Protein AF-A0AA39FT89-F1 (afdb_monomer)

Solvent-accessible surface area (backbone atoms only — not comparable to full-atom values): 11142 Å² total; per-residue (Å²): 142,88,82,78,86,82,77,85,75,75,93,70,82,85,76,89,61,103,77,70,91,79,88,80,74,73,45,82,48,63,50,74,38,82,93,77,75,42,71,42,77,75,72,66,48,74,49,66,75,79,78,97,60,53,72,44,78,80,47,96,98,39,74,42,80,49,83,60,46,76,56,86,49,77,70,9,33,63,42,87,77,56,90,66,67,39,85,66,64,65,88,64,55,45,73,67,81,40,48,24,15,54,92,79,60,65,33,76,47,72,22,48,42,76,50,80,72,90,83,79,62,87,72,83,65,68,68,68,47,73,49,77,43,38,26,33,32,94,66,34,30,16,30,43,30,75,43,81,34,65,60,64,66,67,68,54,56,65,68,70,50,55,74,80,52,34,68,74,70,77,98

Radius of gyration: 21.09 Å; Cα contacts (8 Å, |Δi|>4): 239; chains: 1; bounding box: 46×35×59 Å

Nearest PDB structures (foldseek):
  9cai-assembly1_AV  TM=5.925E-01  e=9.600E+00  Caenorhabditis elegans

Secondary structure (DSSP, 8-state):
-----------------TT-------EEE--EETTTTEE--SSPEEE-PPPS-EEEEEETTEEEEEPPEE---TTPBPGGG-S--EE---TTEE---EEPPHHHHTT-SEESEE-------SS---EEEEEEEEEE-TTB--EEEEEEEEPPHHHHHHHHS-HHHHHHHT-

Sequence (171 aa):
MWEDTYRIRRPEYITYNDRGLSVGLTVRMVPFNFTTGKLNRFPTTYFQPDSHVDITLIRPGIYKEISRQEIYLEYRDVPTKSKNTKPYSHDRQYLRFTMSDKEKDFGQTTVPFIDIQPVETSPPAPLSGIGLFYKTEPGYGGFLALKLMTLNMTDVIETDIPEAEKIKLGL

Structure (mmCIF, N/CA/C/O backbone):
data_AF-A0AA39FT89-F1
#
_entry.id   AF-A0AA39FT89-F1
#
loop_
_atom_site.group_PDB
_atom_site.id
_atom_site.type_symbol
_atom_site.label_atom_id
_atom_site.label_alt_id
_atom_site.label_comp_id
_atom_site.label_asym_id
_atom_site.label_entity_id
_atom_site.label_seq_id
_atom_site.pdbx_PDB_ins_code
_atom_site.Cartn_x
_atom_site.Cartn_y
_atom_site.Cartn_z
_atom_site.occupancy
_atom_site.B_iso_or_equiv
_atom_site.auth_seq_id
_atom_site.auth_comp_id
_atom_site.auth_asym_id
_atom_site.auth_atom_id
_atom_site.pdbx_PDB_model_num
ATOM 1 N N . MET A 1 1 ? 24.485 5.466 -21.999 1.00 25.81 1 MET A N 1
ATOM 2 C CA . MET A 1 1 ? 25.275 5.930 -20.843 1.00 25.81 1 MET A CA 1
ATOM 3 C C . MET A 1 1 ? 24.487 5.529 -19.603 1.00 25.81 1 MET A C 1
ATOM 5 O O . MET A 1 1 ? 23.623 6.271 -19.173 1.00 25.81 1 MET A O 1
ATOM 9 N N . TRP A 1 2 ? 24.659 4.284 -19.155 1.00 25.83 2 TRP A N 1
ATOM 10 C CA . TRP A 1 2 ? 23.927 3.687 -18.028 1.00 25.83 2 TRP A CA 1
ATOM 11 C C . TRP A 1 2 ? 24.951 3.018 -17.112 1.00 25.83 2 TRP A C 1
ATOM 13 O O . TRP A 1 2 ? 24.990 1.800 -16.979 1.00 25.83 2 TRP A O 1
ATOM 23 N N . GLU A 1 3 ? 25.852 3.820 -16.562 1.00 31.30 3 GLU A N 1
ATOM 24 C CA . GLU A 1 3 ? 26.757 3.381 -15.507 1.00 31.30 3 GLU A CA 1
ATOM 25 C C . GLU A 1 3 ? 26.549 4.308 -14.321 1.00 31.30 3 GLU A C 1
ATOM 27 O O . GLU A 1 3 ? 27.197 5.337 -14.218 1.00 31.30 3 GLU A O 1
ATOM 32 N N . ASP A 1 4 ? 25.627 3.929 -13.439 1.00 28.92 4 ASP A N 1
ATOM 33 C CA . ASP A 1 4 ? 25.616 4.401 -12.058 1.00 28.92 4 ASP A CA 1
ATOM 34 C C . ASP A 1 4 ? 25.350 3.204 -11.134 1.00 28.92 4 ASP A C 1
ATOM 36 O O . ASP A 1 4 ? 24.234 2.852 -10.772 1.00 28.92 4 ASP A O 1
ATOM 40 N N . THR A 1 5 ? 26.448 2.508 -10.842 1.00 30.30 5 THR A N 1
ATOM 41 C CA . THR A 1 5 ? 26.807 1.854 -9.575 1.00 30.30 5 THR A CA 1
ATOM 42 C C . THR A 1 5 ? 25.669 1.356 -8.662 1.00 30.30 5 THR A C 1
ATOM 44 O O . THR A 1 5 ? 25.456 1.881 -7.569 1.00 30.30 5 THR A O 1
ATOM 47 N N . TYR A 1 6 ? 25.022 0.240 -9.009 1.00 34.16 6 TYR A N 1
ATOM 48 C CA . TYR A 1 6 ? 24.185 -0.504 -8.057 1.00 34.16 6 TYR A CA 1
ATOM 49 C C . TYR A 1 6 ? 25.055 -1.440 -7.211 1.00 34.16 6 TYR A C 1
ATOM 51 O O . TYR A 1 6 ? 25.400 -2.553 -7.613 1.00 34.16 6 TYR A O 1
ATOM 59 N N . ARG A 1 7 ? 25.451 -0.978 -6.021 1.00 26.55 7 ARG A N 1
ATOM 60 C CA . ARG A 1 7 ? 26.128 -1.829 -5.034 1.00 26.55 7 ARG A CA 1
ATOM 61 C C . ARG A 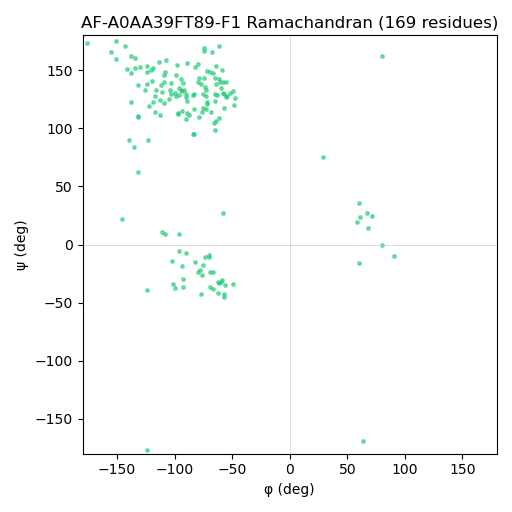1 7 ? 25.152 -2.874 -4.495 1.00 26.55 7 ARG A C 1
ATOM 63 O O . ARG A 1 7 ? 24.228 -2.548 -3.760 1.00 26.55 7 ARG A O 1
ATOM 70 N N . ILE A 1 8 ? 25.423 -4.139 -4.803 1.00 32.66 8 ILE A N 1
ATOM 71 C CA . ILE A 1 8 ? 24.849 -5.297 -4.113 1.00 32.66 8 ILE A CA 1
ATOM 72 C C . ILE A 1 8 ? 25.294 -5.225 -2.646 1.00 32.66 8 ILE A C 1
ATOM 74 O O . ILE A 1 8 ? 26.471 -5.443 -2.351 1.00 32.66 8 ILE A O 1
ATOM 78 N N . ARG A 1 9 ? 24.384 -4.920 -1.715 1.00 33.50 9 ARG A N 1
ATOM 79 C CA . ARG A 1 9 ? 24.655 -5.104 -0.283 1.00 33.50 9 ARG A CA 1
ATOM 80 C C . ARG A 1 9 ? 24.217 -6.504 0.141 1.00 33.50 9 ARG A C 1
ATOM 82 O O . ARG A 1 9 ? 23.110 -6.941 -0.161 1.00 33.50 9 ARG A O 1
ATOM 89 N N . ARG A 1 10 ? 25.118 -7.221 0.818 1.00 25.88 10 A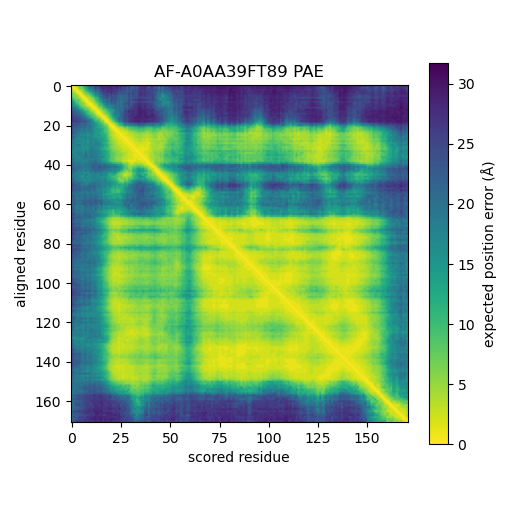RG A N 1
ATOM 90 C CA . ARG A 1 10 ? 24.783 -8.450 1.553 1.00 25.88 10 ARG A CA 1
ATOM 91 C C . ARG A 1 10 ? 23.827 -8.087 2.701 1.00 25.88 10 ARG A C 1
ATOM 93 O O . ARG A 1 10 ? 23.887 -6.947 3.156 1.00 25.88 10 ARG A O 1
ATOM 100 N N . PRO A 1 11 ? 22.972 -9.010 3.176 1.00 31.53 11 PRO A N 1
ATOM 101 C CA . PRO A 1 11 ? 22.093 -8.736 4.307 1.00 31.53 11 PRO A CA 1
ATOM 102 C C . PRO A 1 11 ? 22.953 -8.514 5.556 1.00 31.53 11 PRO A C 1
ATOM 104 O O . PRO A 1 11 ? 23.452 -9.459 6.162 1.00 31.53 11 PRO A O 1
ATOM 107 N N . GLU A 1 12 ? 23.193 -7.249 5.887 1.00 33.47 12 GLU A N 1
ATOM 108 C CA . GLU A 1 12 ? 23.827 -6.843 7.134 1.00 33.47 12 GLU A CA 1
ATOM 109 C C . GLU A 1 12 ? 22.789 -6.951 8.258 1.00 33.47 12 GLU A C 1
ATOM 111 O O . GLU A 1 12 ? 21.608 -6.647 8.079 1.00 33.47 12 GLU A O 1
ATOM 116 N N . TYR A 1 13 ? 23.240 -7.465 9.401 1.00 27.86 13 TYR A N 1
ATOM 117 C CA . TYR A 1 13 ? 22.453 -7.702 10.604 1.00 27.86 13 TYR A CA 1
ATOM 118 C C . TYR A 1 13 ? 21.590 -6.486 10.968 1.00 27.86 13 TYR A C 1
ATOM 120 O O . TYR A 1 13 ? 22.100 -5.377 11.119 1.00 27.86 13 TYR A O 1
ATOM 128 N N . ILE A 1 14 ? 20.284 -6.713 11.132 1.00 37.50 14 ILE A N 1
ATOM 129 C CA . ILE A 1 14 ? 19.318 -5.696 11.555 1.00 37.50 14 ILE A CA 1
ATOM 130 C C . ILE A 1 14 ? 19.689 -5.250 12.974 1.00 37.50 14 ILE A C 1
ATOM 132 O O . ILE A 1 14 ? 19.484 -5.984 13.941 1.00 37.50 14 ILE A O 1
ATOM 136 N N . THR A 1 15 ? 20.245 -4.050 13.110 1.00 29.72 15 THR A N 1
ATOM 137 C CA . THR A 1 15 ? 20.397 -3.380 14.401 1.00 29.72 15 THR A CA 1
ATOM 138 C C . THR A 1 15 ? 19.037 -2.842 14.842 1.00 29.72 15 THR A C 1
ATOM 140 O O . THR A 1 15 ? 18.427 -2.006 14.177 1.00 29.72 15 THR A O 1
ATOM 143 N N . TYR A 1 16 ? 18.543 -3.354 15.971 1.00 33.00 16 TYR A N 1
ATOM 144 C CA . TYR A 1 16 ? 17.340 -2.859 16.633 1.00 33.00 16 TYR A CA 1
ATOM 145 C C . TYR A 1 16 ? 17.595 -1.437 17.146 1.00 33.00 16 TYR A C 1
ATOM 147 O O . TYR A 1 16 ? 18.270 -1.249 18.152 1.00 33.00 16 TYR A O 1
ATOM 155 N N . ASN A 1 17 ? 17.044 -0.442 16.456 1.00 39.09 17 ASN A N 1
ATOM 156 C CA . ASN A 1 17 ? 16.770 0.868 17.040 1.00 39.09 17 ASN A CA 1
ATOM 157 C C . ASN A 1 17 ? 15.286 0.904 17.438 1.00 39.09 17 ASN A C 1
ATOM 159 O O . ASN A 1 17 ? 14.459 0.330 16.731 1.00 39.09 17 ASN A O 1
ATOM 163 N N . ASP A 1 18 ? 14.954 1.600 18.529 1.00 38.78 18 ASP A N 1
ATOM 164 C CA . ASP A 1 18 ? 13.633 1.749 19.186 1.00 38.78 18 ASP A CA 1
ATOM 165 C C . ASP A 1 18 ? 12.480 2.330 18.315 1.00 38.78 18 ASP A C 1
ATOM 167 O O . ASP A 1 18 ? 11.548 2.956 18.814 1.00 38.78 18 ASP A O 1
ATOM 171 N N . ARG A 1 19 ? 12.508 2.160 16.989 1.00 44.66 19 ARG A N 1
ATOM 172 C CA . ARG A 1 19 ? 11.570 2.754 16.017 1.00 44.66 19 ARG A CA 1
ATOM 173 C C . ARG A 1 19 ? 10.630 1.746 15.342 1.00 44.66 19 ARG A C 1
ATOM 175 O O . ARG A 1 19 ? 9.898 2.116 14.430 1.00 44.66 19 ARG A O 1
ATOM 182 N N . GLY A 1 20 ? 10.588 0.511 15.841 1.00 52.50 20 GLY A N 1
ATOM 183 C CA . GLY A 1 20 ? 9.659 -0.530 15.394 1.00 52.50 20 GLY A CA 1
ATOM 184 C C . GLY A 1 20 ? 10.075 -1.239 14.099 1.00 52.50 20 GLY A C 1
ATOM 185 O O . GLY A 1 20 ? 10.917 -0.769 13.339 1.00 52.50 20 GLY A O 1
ATOM 186 N N . LEU A 1 21 ? 9.481 -2.412 13.871 1.00 59.59 21 LEU A N 1
ATOM 187 C CA . LEU A 1 21 ? 9.625 -3.186 12.637 1.00 59.59 21 LEU A CA 1
ATOM 188 C C . LEU A 1 21 ? 8.834 -2.493 11.519 1.00 59.59 21 LEU A C 1
ATOM 190 O O . LEU A 1 21 ? 7.641 -2.240 11.693 1.00 59.59 21 LEU A O 1
ATOM 194 N N . SER A 1 22 ? 9.453 -2.221 10.370 1.00 66.94 22 SER A N 1
ATOM 195 C CA . SER A 1 22 ? 8.701 -1.871 9.161 1.00 66.94 22 SER A CA 1
ATOM 196 C C . SER A 1 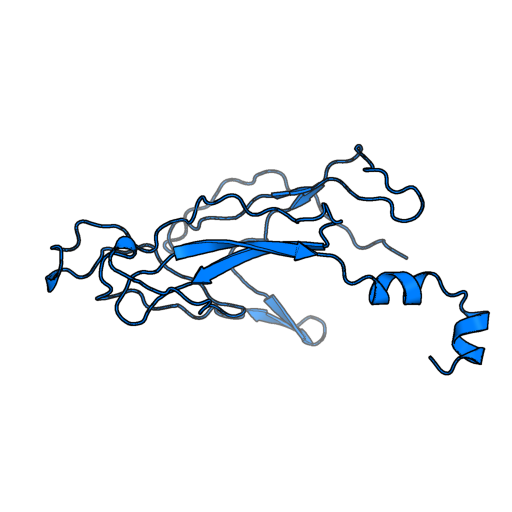22 ? 8.514 -3.067 8.251 1.00 66.94 22 SER A C 1
ATOM 198 O O . SER A 1 22 ? 9.298 -4.018 8.235 1.00 66.94 22 SER A O 1
ATOM 200 N N . VAL A 1 23 ? 7.454 -2.984 7.457 1.00 70.12 23 VAL A N 1
ATOM 201 C CA . VAL A 1 23 ? 7.203 -3.914 6.367 1.00 70.12 23 VAL A CA 1
ATOM 202 C C . VAL A 1 23 ? 7.787 -3.306 5.095 1.00 70.12 23 VAL A C 1
ATOM 204 O O . VAL A 1 23 ? 7.330 -2.260 4.635 1.00 70.12 23 VAL A O 1
ATOM 207 N N . GLY A 1 24 ? 8.806 -3.957 4.537 1.00 73.31 24 GLY A N 1
ATOM 208 C CA . GLY A 1 24 ? 9.367 -3.623 3.228 1.00 73.31 24 GLY A CA 1
ATOM 209 C C . GLY A 1 24 ? 8.719 -4.450 2.117 1.00 73.31 24 GLY A C 1
ATOM 210 O O . GLY A 1 24 ? 8.498 -5.649 2.286 1.00 73.31 24 GLY A O 1
ATOM 211 N N . LEU A 1 25 ? 8.436 -3.828 0.970 1.00 77.88 25 LEU A N 1
ATOM 212 C CA . LEU A 1 25 ? 8.015 -4.540 -0.239 1.00 77.88 25 LEU A CA 1
ATOM 213 C C . LEU A 1 25 ? 9.255 -4.963 -1.032 1.00 77.88 25 LEU A C 1
ATOM 215 O O . LEU A 1 25 ? 9.927 -4.115 -1.608 1.00 77.88 25 LEU A O 1
ATOM 219 N N . THR A 1 26 ? 9.526 -6.263 -1.109 1.00 78.88 26 THR A N 1
ATOM 220 C CA . THR A 1 26 ? 10.569 -6.805 -1.993 1.00 78.88 26 THR A CA 1
ATOM 221 C C . THR A 1 26 ? 9.935 -7.349 -3.263 1.00 78.88 26 THR A C 1
ATOM 223 O O . THR A 1 26 ? 8.989 -8.133 -3.208 1.00 78.88 26 THR A O 1
ATOM 226 N N . VAL A 1 27 ? 10.475 -6.958 -4.415 1.00 78.44 27 VAL A N 1
ATOM 227 C CA . VAL A 1 27 ? 9.908 -7.279 -5.728 1.00 78.44 27 VAL A CA 1
ATOM 228 C C . VAL A 1 27 ? 10.947 -7.994 -6.574 1.00 78.44 27 VAL A C 1
ATOM 230 O O . VAL A 1 27 ? 12.108 -7.594 -6.625 1.00 78.44 27 VAL A O 1
ATOM 233 N N . ARG A 1 28 ? 10.513 -9.031 -7.291 1.00 82.38 28 ARG A N 1
ATOM 234 C CA . ARG A 1 28 ? 11.292 -9.661 -8.356 1.00 82.38 28 ARG A CA 1
ATOM 235 C C . ARG A 1 28 ? 10.723 -9.251 -9.707 1.00 82.38 28 ARG A C 1
ATOM 237 O O . ARG A 1 28 ? 9.543 -9.475 -9.962 1.00 82.38 28 ARG A O 1
ATOM 244 N N . MET A 1 29 ? 11.564 -8.697 -10.573 1.00 79.38 29 MET A N 1
ATOM 245 C CA . MET A 1 29 ? 11.171 -8.261 -11.914 1.00 79.38 29 MET A CA 1
ATOM 246 C C . MET A 1 29 ? 12.039 -8.930 -12.983 1.00 79.38 29 MET A C 1
ATOM 248 O O . MET A 1 29 ? 13.184 -9.320 -12.737 1.00 79.38 29 MET A O 1
ATOM 252 N N . VAL A 1 30 ? 11.474 -9.072 -14.183 1.00 84.88 30 VAL A N 1
ATOM 253 C CA . VAL A 1 30 ? 12.161 -9.603 -15.366 1.00 84.88 30 VAL A CA 1
ATOM 254 C C . VAL A 1 30 ? 12.164 -8.509 -16.434 1.00 84.88 30 VAL A C 1
ATOM 256 O O . VAL A 1 30 ? 11.079 -8.050 -16.792 1.00 84.88 30 VAL A O 1
ATOM 259 N N . PRO A 1 31 ? 13.334 -8.077 -16.939 1.00 83.12 31 PRO A N 1
ATOM 260 C CA . PRO A 1 31 ? 13.394 -7.044 -17.966 1.00 83.12 31 PRO A CA 1
ATOM 261 C C . PRO A 1 31 ? 12.607 -7.428 -19.228 1.00 83.12 31 PRO A C 1
ATOM 263 O O . PRO A 1 31 ? 12.653 -8.575 -19.680 1.00 83.12 31 PRO A O 1
ATOM 266 N N . PHE A 1 32 ? 11.908 -6.459 -19.816 1.00 83.12 32 PHE A N 1
ATOM 267 C CA . PHE A 1 32 ? 11.162 -6.617 -21.065 1.00 83.12 32 PHE A CA 1
ATOM 268 C C . PHE A 1 32 ? 11.918 -5.955 -22.221 1.00 83.12 32 PHE A C 1
ATOM 270 O O . PHE A 1 32 ? 12.386 -4.827 -22.092 1.00 83.12 32 PHE A O 1
ATOM 277 N N . ASN A 1 33 ? 12.050 -6.655 -23.348 1.00 82.50 33 ASN A N 1
ATOM 278 C CA . ASN A 1 33 ? 12.659 -6.123 -24.560 1.00 82.50 33 ASN A CA 1
ATOM 279 C C . ASN A 1 33 ? 11.565 -5.629 -25.520 1.00 82.50 33 ASN A C 1
ATOM 281 O O . ASN A 1 33 ? 10.809 -6.431 -26.069 1.00 82.50 33 ASN A O 1
ATOM 285 N N . PHE A 1 34 ? 11.523 -4.314 -25.740 1.00 76.75 34 PHE A N 1
ATOM 286 C CA . PHE A 1 34 ? 10.494 -3.651 -26.547 1.00 76.75 34 PHE A CA 1
ATOM 287 C C . PHE A 1 34 ? 10.581 -3.975 -28.037 1.00 76.75 34 PHE A C 1
ATOM 289 O O . PHE A 1 34 ? 9.553 -4.174 -28.673 1.00 76.75 34 PHE A O 1
ATOM 296 N N . THR A 1 35 ? 11.790 -4.121 -28.578 1.00 80.56 35 THR A N 1
ATOM 297 C CA . THR A 1 35 ? 12.004 -4.443 -29.996 1.00 80.56 35 THR A CA 1
ATOM 298 C C . THR A 1 35 ? 11.500 -5.842 -30.353 1.00 80.56 35 THR A C 1
ATOM 300 O O . THR A 1 35 ? 10.963 -6.066 -31.431 1.00 80.56 35 THR A O 1
ATOM 303 N N . THR A 1 36 ? 11.692 -6.811 -29.455 1.00 85.38 36 THR A N 1
ATOM 304 C CA . THR A 1 36 ? 11.397 -8.232 -29.714 1.00 85.38 36 THR A CA 1
ATOM 305 C C . THR A 1 36 ? 10.098 -8.720 -29.078 1.00 85.38 36 THR A C 1
ATOM 307 O O . THR A 1 36 ? 9.654 -9.824 -29.393 1.00 85.38 36 THR A O 1
ATOM 310 N N . GLY A 1 37 ? 9.522 -7.960 -28.144 1.00 83.75 37 GLY A N 1
ATOM 311 C CA . GLY A 1 37 ? 8.358 -8.368 -27.355 1.00 83.75 37 GLY A CA 1
ATOM 312 C C . GLY A 1 37 ? 8.632 -9.507 -26.364 1.00 83.75 37 GLY A C 1
ATOM 313 O O . GLY A 1 37 ? 7.695 -10.139 -25.876 1.00 83.75 37 GLY A O 1
ATOM 314 N N . LYS A 1 38 ? 9.903 -9.821 -26.080 1.00 86.12 38 LYS A N 1
ATOM 315 C CA . LYS A 1 38 ? 10.301 -10.954 -25.229 1.00 86.12 38 LYS A CA 1
ATOM 316 C C . LYS A 1 38 ? 10.834 -10.492 -23.876 1.00 86.12 38 LYS A C 1
ATOM 318 O O . LYS A 1 38 ? 11.480 -9.456 -23.751 1.00 86.12 38 LYS A O 1
ATOM 323 N N . LEU A 1 39 ? 10.615 -11.322 -22.858 1.00 84.38 39 LEU A N 1
ATOM 324 C CA . LEU A 1 39 ? 11.254 -11.167 -21.553 1.00 84.38 39 LEU A CA 1
ATOM 325 C C . LEU A 1 39 ? 12.717 -11.607 -21.626 1.00 84.38 39 LEU A C 1
ATOM 327 O O . LEU A 1 39 ? 13.006 -12.732 -22.043 1.00 84.38 39 LEU A O 1
ATOM 331 N N . ASN A 1 40 ? 13.626 -10.761 -21.154 1.00 81.94 40 ASN A N 1
ATOM 332 C CA . ASN A 1 40 ? 15.012 -11.139 -20.941 1.00 81.94 40 ASN A CA 1
ATOM 333 C C . ASN A 1 40 ? 15.140 -11.816 -19.570 1.00 81.94 40 ASN A C 1
ATOM 335 O O . ASN A 1 40 ? 15.247 -11.161 -18.538 1.00 81.94 40 ASN A O 1
ATOM 339 N N . ARG A 1 41 ? 15.077 -13.149 -19.552 1.00 69.50 41 ARG A N 1
ATOM 340 C CA . ARG A 1 41 ? 14.998 -13.941 -18.311 1.00 69.50 41 ARG A CA 1
ATOM 341 C C . ARG A 1 41 ? 16.291 -13.942 -17.484 1.00 69.50 41 ARG A C 1
ATOM 343 O O . ARG A 1 41 ? 16.258 -14.411 -16.348 1.00 69.50 41 ARG A O 1
ATOM 350 N N . PHE A 1 42 ? 17.390 -13.410 -18.024 1.00 68.75 42 PHE A N 1
ATOM 351 C CA . PHE A 1 42 ? 18.677 -13.331 -17.342 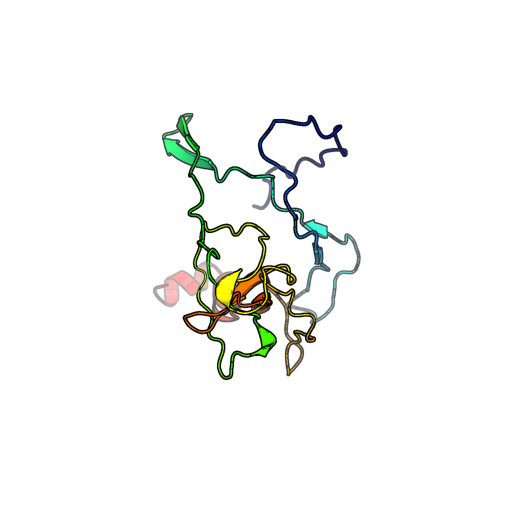1.00 68.75 42 PHE A CA 1
ATOM 352 C C . PHE A 1 42 ? 19.348 -11.969 -17.588 1.00 68.75 42 PHE A C 1
ATOM 354 O O . PHE A 1 42 ? 19.604 -11.629 -18.743 1.00 68.75 42 PHE A O 1
ATOM 361 N N . PRO A 1 43 ? 19.685 -11.205 -16.533 1.00 59.94 43 PRO A N 1
ATOM 362 C CA . PRO A 1 43 ? 19.461 -11.469 -15.104 1.00 59.94 43 PRO A CA 1
ATOM 363 C C . PRO A 1 43 ? 18.042 -11.091 -14.626 1.00 59.94 43 PRO A C 1
ATOM 365 O O . PRO A 1 43 ? 17.417 -10.180 -15.162 1.00 59.94 43 PRO A O 1
ATOM 368 N N . THR A 1 44 ? 17.539 -11.764 -13.580 1.00 60.31 44 THR A N 1
ATOM 369 C CA . THR A 1 44 ? 16.361 -11.277 -12.838 1.00 60.31 44 THR A CA 1
ATOM 370 C C . THR A 1 44 ? 16.789 -10.269 -11.784 1.00 60.31 44 THR A C 1
ATOM 372 O O . THR A 1 44 ? 17.655 -10.582 -10.966 1.00 60.31 44 THR A O 1
ATOM 375 N N . THR A 1 45 ? 16.151 -9.103 -11.769 1.00 64.75 45 THR A N 1
ATOM 376 C CA . THR A 1 45 ? 16.478 -8.020 -10.837 1.00 64.75 45 THR A CA 1
ATOM 377 C C . THR A 1 45 ? 15.571 -8.093 -9.613 1.00 64.75 45 THR A C 1
ATOM 379 O O . THR A 1 45 ? 14.352 -8.248 -9.737 1.00 64.75 45 THR A O 1
ATOM 382 N N . TYR A 1 46 ? 16.172 -7.986 -8.429 1.00 60.62 46 TYR A N 1
ATOM 383 C CA . TYR A 1 46 ? 15.457 -7.795 -7.172 1.00 60.62 46 TYR A CA 1
ATOM 384 C C . TY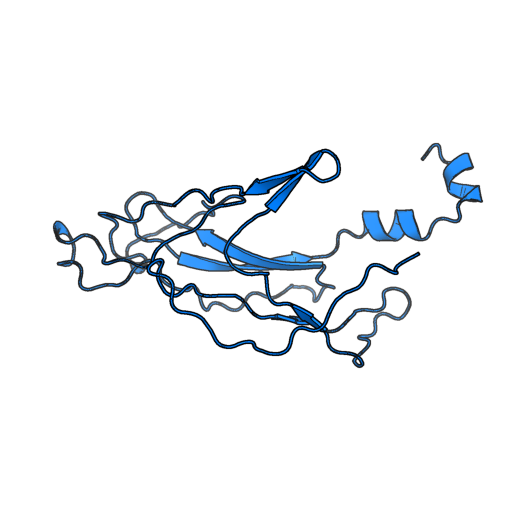R A 1 46 ? 15.488 -6.316 -6.813 1.00 60.62 46 TYR A C 1
ATOM 386 O O . TYR A 1 46 ? 16.559 -5.713 -6.776 1.00 60.62 46 TYR A O 1
ATOM 394 N N . PHE A 1 47 ? 14.319 -5.752 -6.539 1.00 59.94 47 PHE A N 1
ATOM 395 C CA . PHE A 1 47 ? 14.181 -4.400 -6.025 1.00 59.94 47 PHE A CA 1
ATOM 396 C C . PHE A 1 47 ? 13.736 -4.480 -4.571 1.00 59.94 47 PHE A C 1
ATOM 398 O O . PHE A 1 47 ? 12.697 -5.065 -4.257 1.00 59.94 47 PHE A O 1
ATOM 405 N N . GLN A 1 48 ? 14.542 -3.892 -3.696 1.00 58.09 48 GLN A N 1
ATOM 406 C CA . GLN A 1 48 ? 14.203 -3.655 -2.304 1.00 58.09 48 GLN A CA 1
ATOM 407 C C . GLN A 1 48 ? 14.326 -2.145 -2.076 1.00 58.09 48 GLN A C 1
ATOM 409 O O . GLN A 1 48 ? 15.403 -1.598 -2.316 1.00 58.09 48 GLN A O 1
ATOM 414 N N . PRO A 1 49 ? 13.247 -1.449 -1.686 1.00 56.03 49 PRO A N 1
ATOM 415 C CA . PRO A 1 49 ? 13.324 -0.049 -1.305 1.00 56.03 49 PRO A CA 1
ATOM 416 C C . PRO A 1 49 ? 14.328 0.105 -0.163 1.00 56.03 49 PRO A C 1
ATOM 418 O O . PRO A 1 49 ? 14.240 -0.624 0.830 1.00 56.03 49 PRO A O 1
ATOM 421 N N . ASP A 1 50 ? 15.271 1.037 -0.307 1.00 49.81 50 ASP A N 1
ATOM 422 C CA . ASP A 1 50 ? 16.204 1.360 0.768 1.00 49.81 50 ASP A CA 1
ATOM 423 C C . ASP A 1 50 ? 15.429 1.884 1.986 1.00 49.81 50 ASP A C 1
ATOM 425 O O . ASP A 1 50 ? 14.383 2.534 1.889 1.00 49.81 50 ASP A O 1
ATOM 429 N N . SER A 1 51 ? 15.904 1.497 3.161 1.00 51.72 51 SER A N 1
ATOM 430 C CA . SER A 1 51 ? 15.117 1.516 4.383 1.00 51.72 51 SER A CA 1
ATOM 431 C C . SER A 1 51 ? 14.880 2.933 4.938 1.00 51.72 51 SER A C 1
ATOM 433 O O . SER A 1 51 ? 15.822 3.697 5.123 1.00 51.72 51 SER A O 1
ATOM 435 N N . HIS A 1 52 ? 13.622 3.212 5.301 1.00 53.19 52 HIS A N 1
ATOM 436 C CA . HIS A 1 52 ? 13.109 4.201 6.274 1.00 53.19 52 HIS A CA 1
ATOM 437 C C . HIS A 1 52 ? 13.366 5.701 6.108 1.00 53.19 52 HIS A C 1
ATOM 439 O O . HIS A 1 52 ? 12.665 6.470 6.767 1.00 53.19 52 HIS A O 1
ATOM 445 N N . VAL A 1 53 ? 14.309 6.139 5.280 1.00 53.78 53 VAL A N 1
ATOM 446 C CA . VAL A 1 53 ? 14.682 7.555 5.209 1.00 53.78 53 VAL A CA 1
ATOM 447 C C . VAL A 1 53 ? 14.727 8.002 3.757 1.00 53.78 53 VAL A C 1
ATOM 449 O O . VAL A 1 53 ? 15.609 7.604 3.002 1.00 53.78 53 VAL A O 1
ATOM 452 N N . ASP A 1 54 ? 13.780 8.857 3.369 1.00 59.78 54 ASP A N 1
ATOM 453 C CA . ASP A 1 54 ? 13.854 9.538 2.080 1.00 59.78 54 ASP A CA 1
ATOM 454 C C . ASP A 1 54 ? 14.895 10.653 2.214 1.00 59.78 54 ASP A C 1
ATOM 456 O O . ASP A 1 54 ? 14.717 11.596 2.983 1.00 59.78 54 ASP A O 1
ATOM 460 N N . ILE A 1 55 ? 16.011 10.542 1.500 1.00 59.81 55 ILE A N 1
ATOM 461 C CA . ILE A 1 55 ? 17.072 11.550 1.508 1.00 59.81 55 ILE A CA 1
ATOM 462 C C . ILE A 1 55 ? 16.966 12.365 0.223 1.00 59.81 55 ILE A C 1
ATOM 464 O O . ILE A 1 55 ? 16.916 11.811 -0.870 1.00 59.81 55 ILE A O 1
ATOM 468 N N . THR A 1 56 ? 16.948 13.693 0.330 1.00 62.41 56 THR A N 1
ATOM 469 C CA . THR A 1 56 ? 17.020 14.588 -0.835 1.00 62.41 56 THR A CA 1
ATOM 470 C C . THR A 1 56 ? 18.291 15.419 -0.807 1.00 62.41 56 THR A C 1
ATOM 472 O O . THR A 1 56 ? 18.644 16.010 0.216 1.00 62.41 56 THR A O 1
ATOM 475 N N . LEU A 1 57 ? 18.972 15.475 -1.952 1.00 64.88 57 LEU A N 1
ATOM 476 C CA . LEU A 1 57 ? 20.098 16.371 -2.193 1.00 64.88 57 LEU A CA 1
ATOM 477 C C . LEU A 1 57 ? 19.569 17.803 -2.337 1.00 64.88 57 LEU A C 1
ATOM 479 O O . LEU A 1 57 ? 18.819 18.092 -3.265 1.00 64.88 57 LEU A O 1
ATOM 483 N N . ILE A 1 58 ? 19.952 18.707 -1.433 1.00 75.62 58 ILE A N 1
ATOM 484 C CA . ILE A 1 58 ? 19.567 20.127 -1.540 1.00 75.62 58 ILE A CA 1
ATOM 485 C C . ILE A 1 58 ? 20.643 20.919 -2.286 1.00 75.62 58 ILE A C 1
ATOM 487 O O . ILE A 1 58 ? 20.336 21.848 -3.029 1.00 75.62 58 ILE A O 1
ATOM 491 N N . ARG A 1 59 ? 21.916 20.572 -2.062 1.00 70.12 59 ARG A N 1
ATOM 492 C CA . ARG A 1 59 ? 23.107 21.145 -2.712 1.00 70.12 59 ARG A CA 1
ATOM 493 C C . ARG A 1 59 ? 24.199 20.076 -2.763 1.00 70.12 59 ARG A C 1
ATOM 495 O O . ARG A 1 59 ? 24.132 19.156 -1.949 1.00 70.12 59 ARG A O 1
ATOM 502 N N . PRO A 1 60 ? 25.213 20.185 -3.641 1.00 78.06 60 PRO A N 1
ATOM 503 C CA . PRO A 1 60 ? 26.336 19.248 -3.656 1.00 78.06 60 PRO A CA 1
ATOM 504 C C . PRO A 1 60 ? 26.914 19.037 -2.248 1.00 78.06 60 PRO A C 1
ATOM 506 O O . PRO A 1 60 ? 27.316 19.993 -1.589 1.00 78.06 60 PRO A O 1
ATOM 509 N N . GLY A 1 61 ? 26.891 17.791 -1.766 1.00 74.56 61 GLY A N 1
ATOM 510 C CA . GLY A 1 61 ? 27.366 17.418 -0.427 1.00 74.56 61 GLY A CA 1
ATOM 511 C C . GLY A 1 61 ? 26.406 17.692 0.743 1.00 74.56 61 GLY A C 1
ATOM 512 O O . GLY A 1 61 ? 26.750 17.360 1.873 1.00 74.56 61 GLY A O 1
ATOM 513 N N . ILE A 1 62 ? 25.213 18.254 0.508 1.00 67.19 62 ILE A N 1
ATOM 514 C CA . ILE A 1 62 ? 24.205 18.535 1.544 1.00 67.19 62 ILE A CA 1
ATOM 515 C C . ILE A 1 62 ? 22.938 17.722 1.283 1.00 67.19 62 ILE A C 1
ATOM 517 O O . ILE A 1 62 ? 22.190 17.971 0.333 1.00 67.19 62 ILE A O 1
ATOM 521 N N . TYR A 1 63 ? 22.671 16.802 2.203 1.00 69.00 63 TYR A N 1
ATOM 522 C CA . TYR A 1 63 ? 21.529 15.901 2.187 1.00 69.00 63 TYR A CA 1
ATOM 523 C C . TYR A 1 63 ? 20.565 16.250 3.318 1.00 69.00 63 TYR A C 1
ATOM 525 O O . TYR A 1 63 ? 20.992 16.510 4.442 1.00 69.00 63 TYR A O 1
ATOM 533 N N . LYS A 1 64 ? 19.263 16.243 3.029 1.00 72.31 64 LYS A N 1
ATOM 534 C CA . LYS A 1 64 ? 18.214 16.393 4.039 1.00 72.31 64 LYS A CA 1
ATOM 535 C C . LYS A 1 64 ? 17.367 15.140 4.104 1.00 72.31 64 LYS A C 1
ATOM 537 O O . LYS A 1 64 ? 16.831 14.693 3.093 1.00 72.31 64 LYS A O 1
ATOM 542 N N . GLU A 1 65 ? 17.228 14.639 5.322 1.00 69.56 65 GLU A N 1
ATOM 543 C CA . GLU A 1 65 ? 16.227 13.649 5.682 1.00 69.56 65 GLU A CA 1
ATOM 544 C C . GLU A 1 65 ? 14.831 14.264 5.539 1.00 69.56 65 GLU A C 1
ATOM 546 O O . GLU A 1 65 ? 14.512 15.318 6.104 1.00 69.56 65 GLU A O 1
ATOM 551 N N . ILE A 1 66 ? 14.004 13.615 4.731 1.00 66.69 66 ILE A N 1
ATOM 552 C CA . ILE A 1 66 ? 12.601 13.939 4.571 1.00 66.69 66 ILE A CA 1
ATOM 553 C C . ILE A 1 66 ? 11.813 13.004 5.474 1.00 66.69 66 ILE A C 1
ATOM 555 O O . ILE A 1 66 ? 11.718 11.801 5.236 1.00 66.69 66 ILE A O 1
ATOM 559 N N . SER A 1 67 ? 11.214 13.592 6.507 1.00 71.56 67 SER A N 1
ATOM 560 C CA . SER A 1 67 ? 10.263 12.883 7.353 1.00 71.56 67 SER A CA 1
ATOM 561 C C . SER A 1 67 ? 9.024 12.512 6.539 1.00 71.56 67 SER A C 1
ATOM 563 O O . SER A 1 67 ? 8.438 13.363 5.857 1.00 71.56 67 SER A O 1
ATOM 565 N N . ARG A 1 68 ? 8.633 11.238 6.607 1.00 78.44 68 ARG A N 1
ATOM 566 C CA . ARG A 1 68 ? 7.380 10.751 6.028 1.00 78.44 68 ARG A CA 1
ATOM 567 C C . ARG A 1 68 ? 6.212 11.204 6.897 1.00 78.44 68 ARG A C 1
ATOM 569 O O . ARG A 1 68 ? 6.311 11.226 8.121 1.00 78.44 68 ARG A O 1
ATOM 576 N N . GLN A 1 69 ? 5.093 11.545 6.273 1.00 87.00 69 GLN A N 1
ATOM 577 C CA . GLN A 1 69 ? 3.880 11.931 6.989 1.00 87.00 69 GLN A CA 1
ATOM 578 C C . GLN A 1 69 ? 3.085 10.688 7.408 1.00 87.00 69 GLN A C 1
ATOM 580 O O . GLN A 1 69 ? 2.803 9.822 6.580 1.00 87.00 69 GLN A O 1
ATOM 585 N N . GLU A 1 70 ? 2.701 10.607 8.681 1.00 89.31 70 GLU A N 1
ATOM 586 C CA . GLU A 1 70 ? 1.842 9.526 9.168 1.00 89.31 70 GLU A CA 1
ATOM 587 C C . GLU A 1 70 ? 0.395 9.719 8.698 1.00 89.31 70 GLU A C 1
ATOM 589 O O . GLU A 1 70 ? -0.168 10.813 8.793 1.0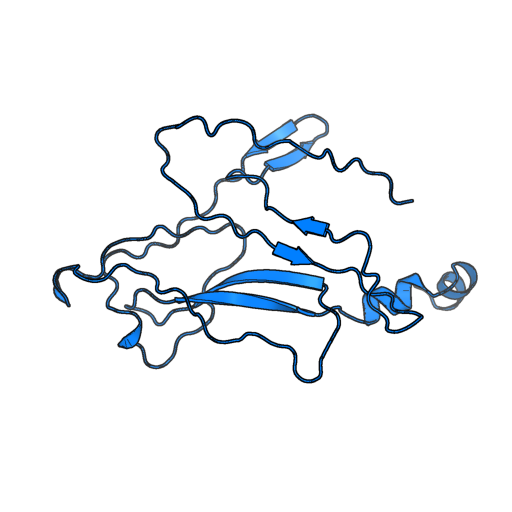0 89.31 70 GLU A O 1
ATOM 594 N N . ILE A 1 71 ? -0.227 8.638 8.228 1.00 92.94 71 ILE A N 1
ATOM 595 C CA . ILE A 1 71 ? -1.677 8.545 8.062 1.00 92.94 71 ILE A CA 1
ATOM 596 C C . ILE A 1 71 ? -2.258 7.998 9.368 1.00 92.94 71 ILE A C 1
ATOM 598 O O . ILE A 1 71 ? -2.115 6.814 9.669 1.00 92.94 71 ILE A O 1
ATOM 602 N N . TYR A 1 72 ? -2.933 8.857 10.132 1.00 93.25 72 TYR A N 1
ATOM 603 C CA . TYR A 1 72 ? -3.520 8.481 11.418 1.00 93.25 72 TYR A CA 1
ATOM 604 C C . TYR A 1 72 ? -4.746 7.571 11.253 1.00 93.25 72 TYR A C 1
ATOM 606 O O . TYR A 1 72 ? -5.753 7.954 10.648 1.00 93.25 72 TYR A O 1
ATOM 614 N N . LEU A 1 73 ? -4.657 6.373 11.839 1.00 92.88 73 LEU A N 1
ATOM 615 C CA . LEU A 1 73 ? -5.698 5.337 11.820 1.00 92.88 73 LEU A CA 1
ATOM 616 C C . LEU A 1 73 ? -6.403 5.147 13.169 1.00 92.88 73 LEU A C 1
ATOM 618 O O . LEU A 1 73 ? -7.178 4.209 13.333 1.00 92.88 73 LEU A O 1
ATOM 622 N N . GLU A 1 74 ? -6.155 6.021 14.139 1.00 85.50 74 GLU A N 1
ATOM 623 C CA . GLU A 1 74 ? -6.813 5.940 15.441 1.00 85.50 74 GLU A CA 1
ATOM 624 C C . GLU A 1 74 ? -8.330 6.169 15.309 1.00 85.50 74 GLU A C 1
ATOM 626 O O . GLU A 1 74 ? -8.782 6.957 14.470 1.00 85.50 74 GLU A O 1
ATOM 631 N N . TYR A 1 75 ? -9.116 5.446 16.116 1.00 90.69 75 TYR A N 1
ATOM 632 C CA . TYR A 1 75 ? -10.590 5.501 16.138 1.00 90.69 75 TYR A CA 1
ATOM 633 C C . TYR A 1 75 ? -11.271 5.113 14.814 1.00 90.69 75 TYR A C 1
ATOM 635 O O . TYR A 1 75 ? -12.403 5.508 14.511 1.00 90.69 75 TYR A O 1
ATOM 643 N N . ARG A 1 76 ? -10.580 4.328 13.983 1.00 95.69 76 ARG A N 1
ATOM 644 C CA . ARG A 1 76 ? -11.121 3.830 12.720 1.00 95.69 76 ARG A CA 1
ATOM 645 C C . ARG A 1 76 ? -11.781 2.467 12.900 1.00 95.69 76 ARG A C 1
ATOM 647 O O . ARG A 1 76 ? -11.215 1.5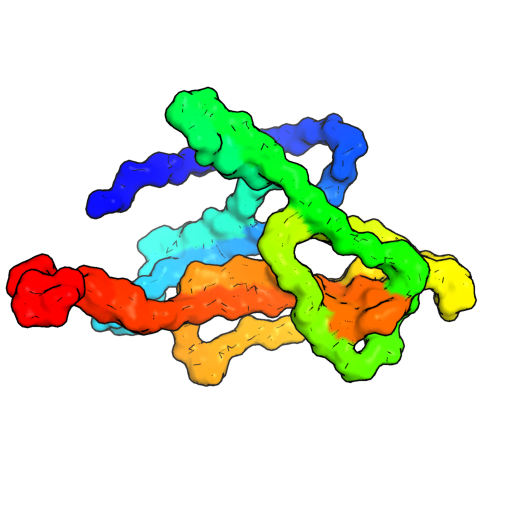69 13.512 1.00 95.69 76 ARG A O 1
ATOM 654 N N . ASP A 1 77 ? -12.987 2.318 12.357 1.00 96.81 77 ASP A N 1
ATOM 655 C CA . ASP A 1 77 ? -13.732 1.056 12.410 1.00 96.81 77 ASP A CA 1
ATOM 656 C C . ASP A 1 77 ? -13.151 0.021 11.429 1.00 96.81 77 ASP A C 1
ATOM 658 O O . ASP A 1 77 ? -12.337 0.333 10.555 1.00 96.81 77 ASP A O 1
ATOM 662 N N . VAL A 1 78 ? -13.602 -1.220 11.554 1.00 97.31 78 VAL A N 1
ATOM 663 C CA . VAL A 1 78 ? -13.184 -2.366 10.747 1.00 97.31 78 VAL A CA 1
ATOM 664 C C . VAL A 1 78 ? -13.354 -2.087 9.241 1.00 97.31 78 VAL A C 1
ATOM 666 O O . VAL A 1 78 ? -14.457 -1.745 8.806 1.00 97.31 78 VAL A O 1
ATOM 669 N N . PRO A 1 79 ? -12.311 -2.283 8.405 1.00 96.81 79 PRO A N 1
ATOM 670 C CA . PRO A 1 79 ? -12.345 -1.951 6.978 1.00 96.81 79 PRO A CA 1
ATOM 671 C C . PRO A 1 79 ? -13.477 -2.618 6.188 1.00 96.81 79 PRO A C 1
ATOM 673 O O . PRO A 1 79 ? -14.038 -2.003 5.284 1.00 96.81 79 PRO A O 1
ATOM 676 N N . THR A 1 80 ? -13.860 -3.850 6.533 1.00 95.88 80 THR A N 1
ATOM 677 C CA . THR A 1 80 ? -14.916 -4.615 5.839 1.00 95.88 80 THR A CA 1
ATOM 678 C C . THR A 1 80 ? -16.329 -4.073 6.048 1.00 95.88 80 THR A C 1
ATOM 680 O O . THR A 1 80 ? -17.239 -4.486 5.336 1.00 95.88 80 THR A O 1
ATOM 683 N N . LYS A 1 81 ? -16.530 -3.135 6.983 1.00 95.56 81 LYS A N 1
ATOM 684 C CA . LYS A 1 81 ? -17.806 -2.423 7.159 1.00 95.56 81 LYS A CA 1
ATOM 685 C C . LYS A 1 81 ? -17.968 -1.242 6.190 1.00 95.56 81 LYS A C 1
ATOM 687 O O . LYS A 1 81 ? -19.078 -0.735 6.034 1.00 95.56 81 LYS A O 1
ATOM 692 N N . SER A 1 82 ? -16.884 -0.807 5.542 1.00 94.88 82 SER A N 1
ATOM 693 C CA . SER A 1 82 ? -16.939 0.225 4.502 1.00 94.88 82 SER A CA 1
ATOM 694 C C . SER A 1 82 ? -17.627 -0.297 3.238 1.00 94.88 82 SER A C 1
ATOM 696 O O . SER A 1 82 ? -17.543 -1.481 2.913 1.00 94.88 82 SER A O 1
ATOM 698 N N . LYS A 1 83 ? -18.315 0.589 2.513 1.00 92.31 83 LYS A N 1
ATOM 699 C CA . LYS A 1 83 ? -18.991 0.258 1.249 1.00 92.31 83 LYS A CA 1
ATOM 700 C C . LYS A 1 83 ? -18.166 0.678 0.043 1.00 92.31 83 LYS A C 1
ATOM 702 O O . LYS A 1 83 ? -18.164 -0.025 -0.960 1.00 92.31 83 LYS A O 1
ATOM 707 N N . ASN A 1 84 ? -17.492 1.826 0.127 1.00 93.31 84 ASN A N 1
ATOM 708 C CA . ASN A 1 84 ? -16.825 2.448 -1.015 1.00 93.31 84 ASN A CA 1
ATOM 709 C C . ASN A 1 84 ? -15.474 3.037 -0.606 1.00 93.31 84 ASN A C 1
ATOM 711 O O . ASN A 1 84 ? -15.366 4.216 -0.263 1.00 93.31 84 ASN A O 1
ATOM 715 N N . THR A 1 85 ? -14.422 2.226 -0.697 1.00 95.50 85 THR A N 1
ATOM 716 C CA . THR A 1 85 ? -13.056 2.706 -0.462 1.00 95.50 85 THR A CA 1
ATOM 717 C C . THR A 1 85 ? -12.510 3.432 -1.686 1.00 95.50 85 THR A C 1
ATOM 719 O O . THR A 1 85 ? -12.728 3.023 -2.826 1.00 95.50 85 THR A O 1
ATOM 722 N N . LYS A 1 86 ? -11.786 4.528 -1.455 1.00 96.19 86 LYS A N 1
ATOM 723 C CA . LYS A 1 86 ? -11.116 5.311 -2.501 1.00 96.19 86 LYS A CA 1
ATOM 724 C C . LYS A 1 86 ? -9.625 5.423 -2.195 1.00 96.19 86 LYS A C 1
ATOM 726 O O . LYS A 1 86 ? -9.274 5.443 -1.013 1.00 96.19 86 LYS A O 1
ATOM 731 N N . PRO A 1 87 ? -8.745 5.505 -3.212 1.00 96.25 87 PRO A N 1
ATOM 732 C CA . PRO A 1 87 ? -7.340 5.834 -2.990 1.00 96.25 87 PRO A CA 1
ATOM 733 C C . PRO A 1 87 ? -7.215 7.110 -2.148 1.00 96.25 87 PRO A C 1
ATOM 735 O O . PRO A 1 87 ? -7.875 8.105 -2.443 1.00 96.25 87 PRO A O 1
ATOM 738 N N . TYR A 1 88 ? -6.404 7.057 -1.094 1.00 95.62 88 TYR A N 1
ATOM 739 C CA . TYR A 1 88 ? -6.211 8.165 -0.155 1.00 95.62 88 TYR A CA 1
ATOM 740 C C . TYR A 1 88 ? -4.744 8.573 -0.029 1.00 95.62 88 TYR A C 1
ATOM 742 O O . TYR A 1 88 ? -4.452 9.760 0.077 1.00 95.62 88 TYR A O 1
ATOM 750 N N . SER A 1 89 ? -3.816 7.611 -0.030 1.00 93.25 89 SER A N 1
ATOM 751 C CA . SER A 1 89 ? -2.397 7.936 0.124 1.00 93.25 89 SER A CA 1
ATOM 752 C C . SER A 1 89 ? -1.838 8.722 -1.056 1.00 93.25 89 SER A C 1
ATOM 754 O O . SER A 1 89 ? -2.176 8.448 -2.209 1.00 93.25 89 SER A O 1
ATOM 756 N N . HIS A 1 90 ? -0.875 9.581 -0.754 1.00 88.75 90 HIS A N 1
ATOM 757 C CA . HIS A 1 90 ? 0.042 10.208 -1.694 1.00 88.75 90 HIS A CA 1
ATOM 758 C C . HIS A 1 90 ? 1.497 9.929 -1.291 1.00 88.75 90 HIS A C 1
ATOM 760 O O . HIS A 1 90 ? 1.778 9.221 -0.321 1.00 88.75 90 HIS A O 1
ATOM 766 N N . ASP A 1 91 ? 2.433 10.501 -2.042 1.00 83.88 91 ASP A N 1
ATOM 767 C CA . ASP A 1 91 ? 3.862 10.277 -1.852 1.00 83.88 91 ASP A CA 1
ATOM 768 C C . ASP A 1 91 ? 4.342 10.668 -0.448 1.00 83.88 91 ASP A C 1
ATOM 770 O O . ASP A 1 91 ? 3.830 11.609 0.169 1.00 83.88 91 ASP A O 1
ATOM 774 N N . ARG A 1 92 ? 5.389 9.969 0.015 1.00 80.56 92 ARG A N 1
ATOM 775 C CA . ARG A 1 92 ? 6.096 10.216 1.286 1.00 80.56 92 ARG A CA 1
ATOM 776 C C . ARG A 1 92 ? 5.209 10.085 2.523 1.00 80.56 92 ARG A C 1
ATOM 778 O O . ARG A 1 92 ? 5.382 10.804 3.507 1.00 80.56 92 ARG A O 1
ATOM 785 N N . GLN A 1 93 ? 4.273 9.147 2.480 1.00 86.88 93 GLN A N 1
ATOM 786 C CA . GLN A 1 93 ? 3.452 8.785 3.626 1.00 86.88 93 GLN A CA 1
ATOM 787 C C . GLN A 1 93 ? 3.843 7.423 4.193 1.00 86.88 93 GLN A C 1
ATOM 789 O O . GLN A 1 93 ? 4.452 6.589 3.519 1.00 86.88 93 GLN A O 1
ATOM 794 N N . TYR A 1 94 ? 3.489 7.208 5.453 1.00 87.06 94 TYR A N 1
ATOM 795 C CA . TYR A 1 94 ? 3.535 5.901 6.090 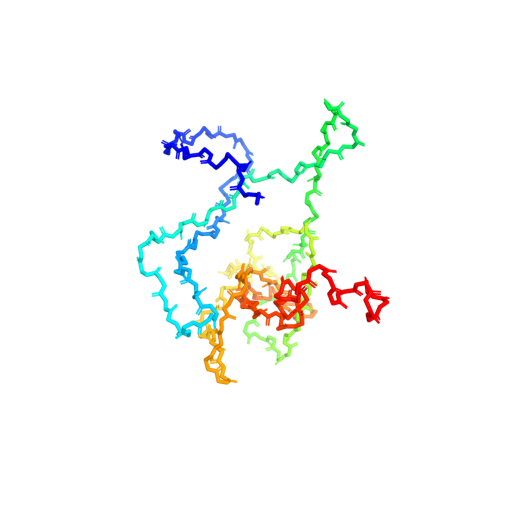1.00 87.06 94 TYR A CA 1
ATOM 796 C C . TYR A 1 94 ? 2.287 5.688 6.942 1.00 87.06 94 TYR A C 1
ATOM 798 O O . TYR A 1 94 ? 1.576 6.630 7.290 1.00 87.06 94 TYR A O 1
ATOM 806 N N . LEU A 1 95 ? 2.023 4.430 7.271 1.00 90.19 95 LEU A N 1
ATOM 807 C CA . LEU A 1 95 ? 0.961 4.033 8.182 1.00 90.19 95 LEU A CA 1
ATOM 808 C C . LEU A 1 95 ? 1.531 3.089 9.230 1.00 90.19 95 LEU A C 1
ATOM 810 O O . LEU A 1 95 ? 2.507 2.377 8.977 1.00 90.19 95 LEU A O 1
ATOM 814 N N . ARG A 1 96 ? 0.910 3.082 10.404 1.00 90.75 96 ARG A N 1
ATOM 815 C CA . ARG A 1 96 ? 1.205 2.129 11.469 1.00 90.75 96 ARG A CA 1
ATOM 816 C C . ARG A 1 96 ? 0.020 1.196 11.610 1.00 90.75 96 ARG A C 1
ATOM 818 O O . ARG A 1 96 ? -1.117 1.654 11.696 1.00 90.75 96 ARG A O 1
ATOM 825 N N . PHE A 1 97 ? 0.298 -0.103 11.649 1.00 92.12 97 PHE A N 1
ATOM 826 C CA . PHE A 1 97 ? -0.718 -1.068 12.037 1.00 92.12 97 PHE A CA 1
ATOM 827 C C . PHE A 1 97 ? -1.129 -0.790 13.483 1.00 92.12 97 PHE A C 1
ATOM 829 O O . PHE A 1 97 ? -0.276 -0.649 14.361 1.00 92.12 97 PHE A O 1
ATOM 836 N N . THR A 1 98 ? -2.430 -0.669 13.712 1.00 93.44 98 THR A N 1
ATOM 837 C CA . THR A 1 98 ? -3.001 -0.342 15.020 1.00 93.44 98 THR A CA 1
ATOM 838 C C . THR A 1 98 ? -4.304 -1.100 15.232 1.00 93.44 98 THR A C 1
ATOM 840 O O . THR A 1 98 ? -4.812 -1.743 14.315 1.00 93.44 98 THR A O 1
ATOM 843 N N . MET A 1 99 ? -4.841 -1.045 16.446 1.00 95.50 99 MET A N 1
ATOM 844 C CA . MET A 1 99 ? -6.172 -1.568 16.730 1.00 95.50 99 MET A CA 1
ATOM 845 C C . MET A 1 99 ? -7.259 -0.682 16.116 1.00 95.50 99 MET A C 1
ATOM 847 O O . MET A 1 99 ? -7.107 0.537 16.012 1.00 95.50 99 MET A O 1
ATOM 851 N N . SER A 1 100 ? -8.367 -1.303 15.745 1.00 96.12 100 SER A N 1
ATOM 852 C CA . SER A 1 100 ? -9.621 -0.641 15.414 1.00 96.12 100 SER A CA 1
ATOM 853 C C . SER A 1 100 ? -10.194 0.142 16.601 1.00 96.12 100 SER A C 1
ATOM 855 O O . SER A 1 100 ? -9.711 0.089 17.736 1.00 96.12 100 SER A O 1
ATOM 857 N N . ASP A 1 101 ? -11.233 0.918 16.318 1.00 95.19 101 ASP A N 1
ATOM 858 C CA . ASP A 1 101 ? -11.937 1.738 17.293 1.00 95.19 101 ASP A CA 1
ATOM 859 C C . ASP A 1 101 ? -12.489 0.917 18.474 1.00 95.19 101 ASP A C 1
ATOM 861 O O . ASP A 1 101 ? -13.390 0.085 18.330 1.00 95.19 101 ASP A O 1
ATOM 865 N N . LYS A 1 102 ? -11.986 1.218 19.677 1.00 94.06 102 LYS A N 1
ATOM 866 C CA . LYS A 1 102 ? -12.394 0.561 20.924 1.00 94.06 102 LYS A CA 1
ATOM 867 C C . LYS A 1 102 ? -13.885 0.702 21.216 1.00 94.06 102 LYS A C 1
ATOM 869 O O . LYS A 1 102 ? -14.453 -0.196 21.828 1.00 94.06 102 LYS A O 1
ATOM 874 N N . GLU A 1 103 ? -14.522 1.786 20.787 1.00 94.81 103 GLU A N 1
ATOM 875 C CA . GLU A 1 103 ? -15.950 2.005 21.031 1.00 94.81 103 GLU A CA 1
ATOM 876 C C . GLU A 1 103 ? -16.834 1.189 20.077 1.00 94.81 103 GLU A C 1
ATOM 878 O O . GLU A 1 103 ? -17.991 0.917 20.392 1.00 94.81 103 GLU A O 1
ATOM 883 N N . LYS A 1 104 ? -16.300 0.769 18.921 1.00 92.19 104 LYS A N 1
ATOM 884 C CA . LYS A 1 104 ? -17.073 0.088 17.867 1.00 92.19 104 LYS A CA 1
ATOM 885 C C . LYS A 1 104 ? -16.882 -1.423 17.847 1.00 92.19 104 LYS A C 1
ATOM 887 O O . LYS A 1 104 ? -17.820 -2.138 17.496 1.00 92.19 104 LYS A O 1
ATOM 892 N N . ASP A 1 105 ? -15.688 -1.912 18.173 1.00 92.56 105 ASP A N 1
ATOM 893 C CA . ASP A 1 105 ? -15.389 -3.351 18.201 1.00 92.56 105 ASP A CA 1
ATOM 894 C C . ASP A 1 105 ? -14.392 -3.756 19.301 1.00 92.56 105 ASP A C 1
ATOM 896 O O . ASP A 1 105 ? -13.750 -4.803 19.211 1.00 92.56 105 ASP A O 1
ATOM 900 N N . PHE A 1 106 ? -14.251 -2.935 20.347 1.00 93.56 106 PHE A N 1
ATOM 901 C CA . PHE A 1 106 ? -13.306 -3.156 21.447 1.00 93.56 106 PHE A CA 1
ATOM 902 C C . PHE A 1 106 ? -11.834 -3.249 21.009 1.00 93.56 106 PHE A C 1
ATOM 904 O O . PHE A 1 106 ? -11.004 -3.752 21.766 1.00 93.56 106 PHE A O 1
ATOM 911 N N . GLY A 1 107 ? -11.485 -2.752 19.815 1.00 92.38 107 GLY A N 1
ATOM 912 C CA . GLY A 1 107 ? -10.113 -2.775 19.308 1.00 92.38 107 GLY A CA 1
ATOM 913 C C . GLY A 1 107 ? -9.603 -4.186 19.020 1.00 92.38 107 GLY A C 1
ATOM 914 O O . GLY A 1 107 ? -8.404 -4.445 19.113 1.00 92.38 107 GLY A O 1
ATOM 915 N N . GLN A 1 108 ? -10.507 -5.118 18.712 1.00 94.81 108 GLN A N 1
ATOM 916 C CA . GLN A 1 108 ? -10.164 -6.520 18.459 1.00 94.81 108 GLN A CA 1
ATOM 917 C C . GLN A 1 108 ? -9.519 -6.738 17.086 1.00 94.81 108 GLN A C 1
ATOM 919 O O . GLN A 1 108 ? -8.881 -7.767 16.857 1.00 94.81 108 GLN A O 1
ATOM 924 N N . THR A 1 109 ? -9.662 -5.778 16.174 1.00 96.38 109 THR A N 1
ATOM 925 C CA . THR A 1 109 ? -9.178 -5.889 14.802 1.00 96.38 109 THR A CA 1
ATOM 926 C C . THR A 1 109 ? -7.895 -5.084 14.610 1.00 96.38 109 THR A C 1
ATOM 928 O O . THR A 1 109 ? -7.791 -3.954 15.071 1.00 96.38 109 THR A O 1
ATOM 931 N N . THR A 1 110 ? -6.913 -5.621 13.880 1.00 95.56 110 THR A N 1
ATOM 932 C CA . THR A 1 110 ? -5.745 -4.838 13.433 1.00 95.56 110 THR A CA 1
ATOM 933 C C . THR A 1 110 ? -6.021 -4.197 12.076 1.00 95.56 110 THR A C 1
ATOM 935 O O . THR A 1 110 ? -6.394 -4.887 11.130 1.00 95.56 110 THR A O 1
ATOM 938 N N . VAL A 1 111 ? -5.822 -2.885 11.971 1.00 96.44 111 VAL A N 1
ATOM 939 C CA . VAL A 1 111 ? -6.039 -2.081 10.762 1.00 96.44 111 VAL A CA 1
ATOM 940 C C . VAL A 1 111 ? -4.744 -1.379 10.326 1.00 96.44 111 VAL A C 1
ATOM 942 O O . VAL A 1 111 ? -3.912 -1.076 11.184 1.00 96.44 111 VAL A O 1
ATOM 945 N N . PRO A 1 112 ? -4.541 -1.111 9.020 1.00 96.50 112 PRO A N 1
ATOM 946 C CA . PRO A 1 112 ? -5.425 -1.439 7.898 1.00 96.50 112 PRO A CA 1
ATOM 947 C C . PRO A 1 112 ? -5.379 -2.934 7.557 1.00 96.50 112 PRO A C 1
ATOM 949 O O . PRO A 1 112 ? -4.474 -3.653 7.976 1.00 96.50 112 PRO A O 1
ATOM 952 N N . PHE A 1 113 ? -6.329 -3.406 6.752 1.00 96.94 113 PHE A N 1
ATOM 953 C CA . PHE A 1 113 ?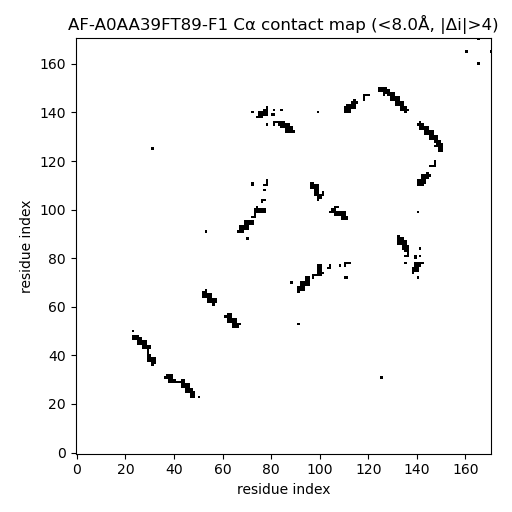 -6.226 -4.737 6.144 1.00 96.94 113 PHE A CA 1
ATOM 954 C C . PHE A 1 113 ? -5.298 -4.715 4.930 1.00 96.94 113 PHE A C 1
ATOM 956 O O . PHE A 1 113 ? -5.127 -3.681 4.291 1.00 96.94 113 PHE A O 1
ATOM 963 N N . ILE A 1 114 ? -4.706 -5.859 4.593 1.00 94.75 114 ILE A N 1
ATOM 964 C CA . ILE A 1 114 ? -3.972 -6.024 3.335 1.00 94.75 114 ILE A CA 1
ATOM 965 C C . ILE A 1 114 ? -4.969 -6.495 2.280 1.00 94.75 114 ILE A C 1
ATOM 967 O O . ILE A 1 114 ? -5.637 -7.512 2.463 1.00 94.75 114 ILE A O 1
ATOM 971 N N . ASP A 1 115 ? -5.076 -5.749 1.187 1.00 94.88 115 ASP A N 1
ATOM 972 C CA . ASP A 1 115 ? -5.861 -6.165 0.035 1.00 94.88 115 ASP A CA 1
ATOM 973 C C . ASP A 1 115 ? -5.061 -7.178 -0.790 1.00 94.88 115 ASP A C 1
ATOM 975 O O . ASP A 1 115 ? -4.050 -6.841 -1.409 1.00 94.88 115 ASP A O 1
ATOM 979 N N . ILE A 1 116 ? -5.511 -8.432 -0.756 1.00 92.88 116 ILE A N 1
ATOM 980 C CA . ILE A 1 116 ? -4.879 -9.567 -1.438 1.00 92.88 116 ILE A CA 1
ATOM 981 C C . ILE A 1 116 ? -5.507 -9.867 -2.804 1.00 92.88 116 ILE A C 1
ATOM 983 O O . ILE A 1 116 ? -5.228 -10.916 -3.387 1.00 92.88 116 ILE A O 1
ATOM 987 N N . GLN A 1 117 ? -6.389 -8.995 -3.306 1.00 93.38 117 GLN A N 1
ATOM 988 C CA . GLN A 1 117 ? -6.976 -9.178 -4.629 1.00 93.38 117 GLN A CA 1
ATOM 989 C C . GLN A 1 117 ? -5.882 -9.185 -5.714 1.00 93.38 117 GLN A C 1
ATOM 991 O O . GLN A 1 117 ? -4.945 -8.384 -5.644 1.00 93.38 117 GLN A O 1
ATOM 996 N N . PRO A 1 118 ? -5.985 -10.065 -6.730 1.00 92.75 118 PRO A N 1
ATOM 997 C CA . PRO A 1 118 ? -5.055 -10.061 -7.851 1.00 92.75 118 PRO A CA 1
ATOM 998 C C . PRO A 1 118 ? -5.059 -8.704 -8.557 1.00 92.75 118 PRO A C 1
ATOM 1000 O O . PRO A 1 118 ? -6.113 -8.182 -8.916 1.00 92.75 118 PRO A O 1
ATOM 1003 N N . VAL A 1 119 ? -3.868 -8.151 -8.777 1.00 92.50 119 VAL A N 1
ATOM 1004 C CA . VAL A 1 119 ? -3.676 -6.948 -9.589 1.00 92.50 119 VAL A CA 1
ATOM 1005 C C . VAL A 1 119 ? -2.916 -7.368 -10.831 1.00 92.50 119 VAL A C 1
ATOM 1007 O O . VAL A 1 119 ? -1.752 -7.757 -10.757 1.00 92.50 119 VAL A O 1
ATOM 1010 N N . GLU A 1 120 ? -3.593 -7.309 -11.969 1.00 93.12 120 GLU A N 1
ATOM 1011 C CA . GLU A 1 120 ? -3.069 -7.727 -13.262 1.00 93.12 120 GLU A CA 1
ATOM 1012 C C . GLU A 1 120 ? -3.387 -6.691 -14.339 1.00 93.12 120 GLU A C 1
ATOM 1014 O O . GLU A 1 120 ? -4.255 -5.832 -14.177 1.00 93.12 120 GLU A O 1
ATOM 1019 N N . THR A 1 121 ? -2.645 -6.750 -15.441 1.00 90.62 121 THR A N 1
ATOM 1020 C CA . THR A 1 121 ? -2.923 -5.927 -16.619 1.00 90.62 121 THR A CA 1
ATOM 1021 C C . THR A 1 121 ? -3.802 -6.719 -17.574 1.00 90.62 121 THR A C 1
ATOM 1023 O O . THR A 1 121 ? -3.523 -7.882 -17.867 1.00 90.62 121 THR A O 1
ATOM 1026 N N . SER A 1 122 ? -4.874 -6.091 -18.053 1.00 90.94 122 SER A N 1
ATOM 1027 C CA . SER A 1 122 ? -5.749 -6.657 -19.075 1.00 90.94 122 SER A CA 1
ATOM 1028 C C . SER A 1 122 ? -5.992 -5.602 -20.160 1.00 90.94 122 SER A C 1
ATOM 1030 O O . SER A 1 122 ? -6.646 -4.595 -19.875 1.00 90.94 122 SER A O 1
ATOM 1032 N N . PRO A 1 123 ? -5.438 -5.778 -21.376 1.00 90.31 123 PRO A N 1
ATOM 1033 C CA . PRO A 1 123 ? -4.585 -6.896 -21.807 1.00 90.31 123 PRO A CA 1
ATOM 1034 C C . PRO A 1 123 ? -3.208 -6.914 -21.102 1.00 90.31 123 PRO A C 1
ATOM 1036 O O . PRO A 1 123 ? -2.815 -5.900 -20.519 1.00 90.31 123 PRO A O 1
ATOM 1039 N N . PRO A 1 124 ? -2.451 -8.032 -21.171 1.00 88.38 124 PRO A N 1
ATOM 1040 C CA . PRO A 1 124 ? -1.095 -8.095 -20.630 1.00 88.38 124 PRO A CA 1
ATOM 1041 C C . PRO A 1 124 ? -0.198 -6.995 -21.206 1.00 88.38 124 PRO A C 1
ATOM 1043 O O . PRO A 1 124 ? -0.074 -6.869 -22.426 1.00 88.38 124 PRO A O 1
ATOM 1046 N N . ALA A 1 125 ? 0.447 -6.221 -20.332 1.00 87.31 125 ALA A N 1
ATOM 1047 C CA . ALA A 1 125 ? 1.281 -5.085 -20.717 1.00 87.31 125 ALA A CA 1
ATOM 1048 C C . ALA A 1 125 ? 2.629 -5.060 -19.968 1.00 87.31 125 ALA A C 1
ATOM 1050 O O . ALA A 1 125 ? 2.712 -5.527 -18.826 1.00 87.31 125 ALA A O 1
ATOM 1051 N N . PRO A 1 126 ? 3.690 -4.486 -20.570 1.00 86.19 126 PRO A N 1
ATOM 1052 C CA . PRO A 1 126 ? 4.945 -4.227 -19.873 1.00 86.19 126 PRO A CA 1
ATOM 1053 C C . PRO A 1 126 ? 4.745 -3.298 -18.669 1.00 86.19 126 PRO A C 1
ATOM 1055 O O . PRO A 1 126 ? 4.080 -2.261 -18.756 1.00 86.19 126 PRO A O 1
ATOM 1058 N N . LEU A 1 127 ? 5.357 -3.667 -17.545 1.00 87.62 127 LEU A N 1
ATOM 1059 C CA . LEU A 1 127 ? 5.285 -2.918 -16.295 1.00 87.62 127 LEU A CA 1
ATOM 1060 C C . LEU A 1 127 ? 6.506 -2.010 -16.147 1.00 87.62 127 LEU A C 1
ATOM 1062 O O . LEU A 1 127 ? 7.636 -2.449 -16.348 1.00 87.62 127 LEU A O 1
ATOM 1066 N N . SER A 1 128 ? 6.267 -0.763 -15.756 1.00 84.69 128 SER A N 1
ATOM 1067 C CA . SER A 1 128 ? 7.299 0.211 -15.387 1.00 84.69 128 SER A CA 1
ATOM 1068 C C . SER A 1 128 ? 7.562 0.225 -13.880 1.00 84.69 128 SER A C 1
ATOM 1070 O O . SER A 1 128 ? 8.616 0.676 -13.442 1.00 84.69 128 SER A O 1
ATOM 1072 N N . GLY A 1 129 ? 6.634 -0.302 -13.076 1.00 82.88 129 GLY A N 1
ATOM 1073 C CA . GLY A 1 129 ? 6.789 -0.330 -11.630 1.00 82.88 129 GLY A CA 1
ATOM 1074 C C . GLY A 1 129 ? 5.671 -1.054 -10.894 1.00 82.88 129 GLY A C 1
ATOM 1075 O O . GLY A 1 129 ? 4.652 -1.459 -11.459 1.00 82.88 129 GLY A O 1
ATOM 1076 N N . ILE A 1 130 ? 5.884 -1.192 -9.593 1.00 87.56 130 ILE A N 1
ATOM 1077 C CA . ILE A 1 130 ? 4.920 -1.700 -8.623 1.00 87.56 130 ILE A CA 1
ATOM 1078 C C . ILE A 1 130 ? 5.013 -0.836 -7.371 1.00 87.56 130 ILE A C 1
ATOM 1080 O O . ILE A 1 130 ? 6.085 -0.341 -7.022 1.00 87.56 130 ILE A O 1
ATOM 1084 N N . GLY A 1 131 ? 3.893 -0.660 -6.686 1.00 86.56 131 GLY A N 1
ATOM 1085 C CA . GLY A 1 131 ? 3.848 0.089 -5.444 1.00 86.56 131 GLY A CA 1
ATOM 1086 C C . GLY A 1 131 ? 2.743 -0.389 -4.522 1.00 86.56 131 GLY A C 1
ATOM 1087 O O . GLY A 1 131 ? 1.928 -1.243 -4.871 1.00 86.56 131 GLY A O 1
ATOM 1088 N N . LEU A 1 132 ? 2.726 0.206 -3.336 1.00 89.06 132 LEU A N 1
ATOM 1089 C CA . LEU A 1 132 ? 1.634 0.095 -2.382 1.00 89.06 132 LEU A CA 1
ATOM 1090 C C . LEU A 1 132 ? 0.906 1.430 -2.310 1.00 89.06 132 LEU A C 1
ATOM 1092 O O . LEU A 1 132 ? 1.524 2.489 -2.410 1.00 89.06 132 LEU A O 1
ATOM 1096 N N . PHE A 1 133 ? -0.400 1.378 -2.099 1.00 92.81 133 PHE A N 1
ATOM 1097 C CA . PHE A 1 133 ? -1.197 2.553 -1.791 1.00 92.81 133 PHE A CA 1
ATOM 1098 C C . PHE A 1 133 ? -2.259 2.210 -0.753 1.00 92.81 133 PHE A C 1
ATOM 1100 O O . PHE A 1 133 ? -2.727 1.077 -0.655 1.00 92.81 133 PHE A O 1
ATOM 1107 N N . TYR A 1 134 ? -2.639 3.205 0.034 1.00 96.00 134 TYR A N 1
ATOM 1108 C CA . TYR A 1 134 ? -3.706 3.095 1.012 1.00 96.00 134 TYR A CA 1
ATOM 1109 C C . TYR A 1 134 ? -5.008 3.621 0.410 1.00 96.00 134 TYR A C 1
ATOM 1111 O O . TYR A 1 134 ? -5.059 4.741 -0.112 1.00 96.00 134 TYR A O 1
ATOM 1119 N N . LYS A 1 135 ? -6.069 2.816 0.498 1.00 96.50 135 LYS A N 1
ATOM 1120 C CA . LYS A 1 135 ? -7.436 3.196 0.135 1.00 96.50 135 LYS A CA 1
ATOM 1121 C C . LYS A 1 135 ? -8.358 3.073 1.337 1.00 96.50 135 LYS A C 1
ATOM 1123 O O . LYS A 1 135 ? -8.244 2.136 2.120 1.00 96.50 135 LYS A O 1
ATOM 1128 N N . THR A 1 136 ? -9.287 4.005 1.492 1.00 97.69 136 THR A N 1
ATOM 1129 C CA . THR A 1 136 ? -10.201 4.002 2.637 1.00 97.69 136 THR A CA 1
ATOM 1130 C C . THR A 1 136 ? -11.506 4.730 2.346 1.00 97.69 136 THR A C 1
ATOM 1132 O O . THR A 1 136 ? -11.630 5.450 1.355 1.00 97.69 136 THR A O 1
ATOM 1135 N N . GLU A 1 137 ? -12.479 4.518 3.221 1.00 96.81 137 GLU A N 1
ATOM 1136 C CA . GLU A 1 137 ? -13.676 5.336 3.373 1.00 96.81 137 GLU A CA 1
ATOM 1137 C C . GLU A 1 137 ? -13.544 6.099 4.708 1.00 96.81 137 GLU A C 1
ATOM 1139 O O . GLU A 1 137 ? -13.054 5.522 5.688 1.00 96.81 137 GLU A O 1
ATOM 1144 N N . PRO A 1 138 ? -13.932 7.387 4.792 1.00 94.31 138 PRO A N 1
ATOM 1145 C CA . PRO A 1 138 ? -13.874 8.134 6.047 1.00 94.31 138 PRO A CA 1
ATOM 1146 C C . PRO A 1 138 ? -14.522 7.369 7.213 1.00 94.31 138 PRO A C 1
ATOM 1148 O O . PRO A 1 138 ? -15.623 6.847 7.086 1.00 94.31 138 PRO A O 1
ATOM 1151 N N . GLY A 1 139 ? -13.823 7.296 8.350 1.00 94.69 139 GLY A N 1
ATOM 1152 C CA . GLY A 1 139 ? -14.271 6.554 9.537 1.00 94.69 139 GLY A CA 1
ATOM 1153 C C . GLY A 1 139 ? -13.828 5.087 9.621 1.00 94.69 139 GLY A C 1
ATOM 1154 O O . GLY A 1 139 ? -13.941 4.504 10.698 1.00 94.69 139 GLY A O 1
ATOM 1155 N N . TYR A 1 140 ? -13.249 4.516 8.560 1.00 97.31 140 TYR A N 1
ATOM 1156 C CA . TYR A 1 140 ? -12.791 3.120 8.528 1.00 97.31 140 TYR A CA 1
ATOM 1157 C C . TYR A 1 140 ? -11.269 3.000 8.408 1.00 97.31 140 TYR A C 1
ATOM 1159 O O . TYR A 1 140 ? -10.582 3.927 7.965 1.00 97.31 140 TYR A O 1
ATOM 1167 N N . GLY A 1 141 ? -10.737 1.853 8.838 1.00 96.75 141 GLY A N 1
ATOM 1168 C CA . GLY A 1 141 ? -9.300 1.577 8.906 1.00 96.75 141 GLY A CA 1
ATOM 1169 C C . GLY A 1 141 ? -8.655 1.330 7.545 1.00 96.75 141 GLY A C 1
ATOM 1170 O O . GLY A 1 141 ? -7.436 1.303 7.455 1.00 96.75 141 GLY A O 1
ATOM 1171 N N . GLY A 1 142 ? -9.469 1.176 6.496 1.00 97.50 142 GLY A N 1
ATOM 1172 C CA . GLY A 1 142 ? -9.036 1.053 5.108 1.00 97.50 142 GLY A CA 1
ATOM 1173 C C . GLY A 1 142 ? -8.191 -0.184 4.790 1.00 97.50 142 GLY A C 1
ATOM 1174 O O . GLY A 1 142 ? -8.071 -1.127 5.575 1.00 97.50 142 GLY A O 1
ATOM 1175 N N . PHE A 1 143 ? -7.620 -0.166 3.589 1.00 97.25 143 PHE A N 1
ATOM 1176 C CA . PHE A 1 143 ? -6.858 -1.260 3.007 1.00 97.25 143 PHE A CA 1
ATOM 1177 C C . PHE A 1 143 ? -5.535 -0.756 2.435 1.00 97.25 143 PHE A C 1
ATOM 1179 O O . PHE A 1 143 ? -5.491 0.268 1.749 1.00 97.25 143 PHE A O 1
ATOM 1186 N N . LEU A 1 144 ? -4.470 -1.509 2.675 1.00 95.62 144 LEU A N 1
ATOM 1187 C CA . LEU A 1 144 ? -3.195 -1.393 1.986 1.00 95.62 144 LEU A CA 1
ATOM 1188 C C . LEU A 1 144 ? -3.232 -2.302 0.754 1.00 95.62 144 LEU A C 1
ATOM 1190 O O . LEU A 1 144 ? -3.301 -3.521 0.892 1.00 95.62 144 LEU A O 1
ATOM 1194 N N . ALA A 1 145 ? -3.210 -1.711 -0.435 1.00 94.38 145 ALA A N 1
ATOM 1195 C CA . ALA A 1 145 ? -3.379 -2.408 -1.703 1.00 94.38 145 ALA A CA 1
ATOM 1196 C C . ALA A 1 145 ? -2.147 -2.276 -2.603 1.00 94.38 145 ALA A C 1
ATOM 1198 O O . ALA A 1 145 ? -1.410 -1.288 -2.543 1.00 94.38 145 ALA A O 1
ATOM 1199 N N . LEU A 1 146 ? -1.944 -3.275 -3.463 1.00 92.44 146 LEU A N 1
ATOM 1200 C CA . LEU A 1 146 ? -0.922 -3.249 -4.507 1.00 92.44 146 LEU A CA 1
ATOM 1201 C C . LEU A 1 146 ? -1.391 -2.412 -5.702 1.00 92.44 146 LEU A C 1
ATOM 1203 O O . LEU A 1 146 ? -2.555 -2.450 -6.092 1.00 92.44 146 LEU A O 1
ATOM 1207 N N . LYS A 1 147 ? -0.466 -1.679 -6.319 1.00 89.62 147 LYS A N 1
ATOM 1208 C CA . LYS A 1 147 ? -0.670 -0.956 -7.578 1.00 89.62 147 LYS A CA 1
ATOM 1209 C C . LYS A 1 147 ? 0.397 -1.378 -8.577 1.00 89.62 147 LYS A C 1
ATOM 1211 O O . LYS A 1 147 ? 1.582 -1.369 -8.252 1.00 89.62 147 LYS A O 1
ATOM 1216 N N . LEU A 1 148 ? -0.025 -1.675 -9.801 1.00 91.12 148 LEU A N 1
ATOM 1217 C CA . LEU A 1 148 ? 0.869 -1.825 -10.945 1.00 91.12 148 LEU A CA 1
ATOM 1218 C C . LEU A 1 148 ? 0.960 -0.508 -11.717 1.00 91.12 148 LEU A C 1
ATOM 1220 O O . LEU A 1 148 ? -0.028 0.214 -11.858 1.00 91.12 148 LEU A O 1
ATOM 1224 N N . MET A 1 149 ? 2.154 -0.198 -12.210 1.00 88.88 149 MET A N 1
ATOM 1225 C CA . MET A 1 149 ? 2.405 0.917 -13.116 1.00 88.88 149 MET A CA 1
ATOM 1226 C C . MET A 1 149 ? 2.804 0.332 -14.465 1.00 88.88 149 MET A C 1
ATOM 1228 O O . MET A 1 149 ? 3.719 -0.490 -14.548 1.00 88.88 149 MET A O 1
ATOM 1232 N N . THR A 1 150 ? 2.084 0.716 -15.512 1.00 88.06 150 THR A N 1
ATOM 1233 C CA . THR A 1 150 ? 2.397 0.325 -16.887 1.00 88.06 150 THR A CA 1
ATOM 1234 C C . THR A 1 150 ? 3.347 1.330 -17.509 1.00 88.06 150 THR A C 1
ATOM 1236 O O . THR A 1 150 ? 3.426 2.488 -17.091 1.00 88.06 150 THR A O 1
ATOM 1239 N N . LEU A 1 151 ? 4.085 0.883 -18.515 1.00 80.69 151 LEU A N 1
ATOM 1240 C CA . LEU A 1 151 ? 4.908 1.780 -19.308 1.00 80.69 151 LEU A CA 1
ATOM 1241 C C . LEU A 1 151 ? 4.037 2.792 -20.072 1.00 80.69 151 LEU A C 1
ATOM 1243 O O . LEU A 1 151 ? 3.020 2.417 -20.657 1.00 80.69 151 LEU A O 1
ATOM 1247 N N . ASN A 1 152 ? 4.469 4.051 -20.108 1.00 77.50 152 ASN A N 1
ATOM 1248 C CA . ASN A 1 152 ? 3.971 5.030 -21.064 1.00 77.50 152 ASN A CA 1
ATOM 1249 C C . ASN A 1 152 ? 4.737 4.868 -22.388 1.00 77.50 152 ASN A C 1
ATOM 1251 O O . ASN A 1 152 ? 5.954 5.029 -22.423 1.00 77.50 152 ASN A O 1
ATOM 1255 N N . MET A 1 153 ? 4.049 4.511 -23.476 1.00 70.12 153 MET A N 1
ATOM 1256 C CA . MET A 1 153 ? 4.717 4.247 -24.760 1.00 70.12 153 MET A CA 1
ATOM 1257 C C . MET A 1 153 ? 5.300 5.506 -25.410 1.00 70.12 153 MET A C 1
ATOM 1259 O O . MET A 1 153 ? 6.240 5.383 -26.192 1.00 70.12 153 MET A O 1
ATOM 1263 N N . THR A 1 154 ? 4.787 6.695 -25.081 1.00 73.81 154 THR A N 1
ATOM 1264 C CA . THR A 1 154 ? 5.331 7.963 -25.588 1.00 73.81 154 THR A CA 1
ATOM 1265 C C . THR A 1 154 ? 6.810 8.109 -25.228 1.00 73.81 154 THR A C 1
ATOM 1267 O O . THR A 1 154 ? 7.619 8.420 -26.096 1.00 73.81 154 THR A O 1
ATOM 1270 N N . ASP A 1 155 ? 7.172 7.749 -23.993 1.00 66.88 155 ASP A N 1
ATOM 1271 C CA . ASP A 1 155 ? 8.542 7.837 -23.479 1.00 66.88 155 ASP A CA 1
ATOM 1272 C C . ASP A 1 155 ? 9.520 6.959 -24.286 1.00 66.88 155 ASP A C 1
ATOM 1274 O O . ASP A 1 155 ? 10.680 7.315 -24.470 1.00 66.88 155 ASP A O 1
ATOM 1278 N N . VAL A 1 156 ? 9.057 5.809 -24.794 1.00 65.00 156 VAL A N 1
ATOM 1279 C CA . VAL A 1 156 ? 9.885 4.890 -25.597 1.00 65.00 156 VAL A CA 1
ATOM 1280 C C . VAL A 1 156 ? 10.054 5.399 -27.023 1.00 65.00 156 VAL A C 1
ATOM 1282 O O . VAL A 1 156 ? 11.155 5.359 -27.572 1.00 65.00 156 VAL A O 1
ATOM 1285 N N . ILE A 1 157 ? 8.975 5.904 -27.622 1.00 65.75 157 ILE A N 1
ATOM 1286 C CA . ILE A 1 157 ? 9.003 6.409 -28.997 1.00 65.75 157 ILE A CA 1
ATOM 1287 C C . ILE A 1 157 ? 9.964 7.600 -29.099 1.00 65.75 157 ILE A C 1
ATOM 1289 O O . ILE A 1 157 ? 10.765 7.644 -30.025 1.00 65.75 157 ILE A O 1
ATOM 1293 N N . GLU A 1 158 ? 9.966 8.514 -28.127 1.00 60.53 158 GLU A N 1
ATOM 1294 C CA . GLU A 1 158 ? 10.899 9.651 -28.101 1.00 60.53 158 GLU A CA 1
ATOM 1295 C C . GLU A 1 158 ? 12.374 9.225 -27.996 1.00 60.53 158 GLU A C 1
ATOM 1297 O O . GLU A 1 158 ? 13.260 9.892 -28.541 1.00 60.53 158 GLU A O 1
ATOM 1302 N N . THR A 1 159 ? 12.670 8.108 -27.325 1.00 58.31 159 THR A N 1
ATOM 1303 C CA . THR A 1 159 ? 14.047 7.602 -27.204 1.00 58.31 159 THR A CA 1
ATOM 1304 C C . THR A 1 159 ? 14.574 6.922 -28.466 1.00 58.31 159 THR A C 1
ATOM 1306 O O . THR A 1 159 ? 15.782 6.965 -28.693 1.00 58.31 159 THR A O 1
ATOM 1309 N N . ASP A 1 160 ? 13.692 6.366 -29.301 1.00 58.59 160 ASP A N 1
ATOM 1310 C CA . ASP A 1 160 ? 14.063 5.645 -30.528 1.00 58.59 160 ASP A CA 1
ATOM 1311 C C . ASP A 1 160 ? 14.147 6.546 -31.776 1.00 58.59 160 ASP A C 1
ATOM 1313 O O . ASP A 1 160 ? 14.614 6.098 -32.825 1.00 58.59 160 ASP A O 1
ATOM 1317 N N . ILE A 1 161 ? 13.752 7.825 -31.687 1.00 61.19 161 ILE A N 1
ATOM 1318 C CA . ILE A 1 161 ? 13.958 8.785 -32.783 1.00 61.19 161 ILE A CA 1
ATOM 1319 C C . ILE A 1 161 ? 15.459 9.116 -32.867 1.00 61.19 161 ILE A C 1
ATOM 1321 O O . ILE A 1 161 ? 16.027 9.614 -31.888 1.00 61.19 161 ILE A O 1
ATOM 1325 N N . PRO A 1 162 ? 16.123 8.904 -34.019 1.00 71.56 162 PRO A N 1
ATOM 1326 C CA . PRO A 1 162 ? 17.504 9.331 -34.210 1.00 71.56 162 PRO A CA 1
ATOM 1327 C C . PRO A 1 162 ? 17.644 10.833 -33.936 1.00 71.56 162 PRO A C 1
ATOM 1329 O O . PRO A 1 162 ? 16.812 11.621 -34.379 1.00 71.56 162 PRO A O 1
ATOM 1332 N N . GLU A 1 163 ? 18.723 11.261 -33.278 1.00 66.81 163 GLU A N 1
ATOM 1333 C CA . GLU A 1 163 ? 18.968 12.677 -32.930 1.00 66.81 163 GLU A CA 1
ATOM 1334 C C . GLU A 1 163 ? 18.788 13.632 -34.132 1.00 66.81 163 GLU A C 1
ATOM 1336 O O . GLU A 1 163 ? 18.289 14.748 -34.011 1.00 66.81 163 GLU A O 1
ATOM 1341 N N . ALA A 1 164 ? 19.133 13.150 -35.331 1.00 66.62 164 ALA A N 1
ATOM 1342 C CA . ALA A 1 164 ? 18.998 13.871 -36.593 1.00 66.62 164 ALA A CA 1
ATOM 1343 C C . ALA A 1 164 ? 17.541 14.152 -37.022 1.00 66.62 164 ALA A C 1
ATOM 1345 O O . ALA A 1 164 ? 17.304 15.072 -37.808 1.00 66.62 164 ALA A O 1
ATOM 1346 N N . GLU A 1 165 ? 16.570 13.373 -36.544 1.00 64.50 165 GLU A N 1
ATOM 1347 C CA . GLU A 1 165 ? 15.141 13.580 -36.804 1.00 64.50 165 GLU A CA 1
ATOM 1348 C C . GLU A 1 165 ? 14.456 14.419 -35.723 1.00 64.50 165 GLU A C 1
ATOM 1350 O O . GLU A 1 165 ? 13.563 15.195 -36.062 1.00 64.50 165 GLU A O 1
ATOM 1355 N N . LYS A 1 166 ? 14.923 14.376 -34.467 1.00 59.53 166 LYS A N 1
ATOM 1356 C CA . LYS A 1 166 ? 14.417 15.250 -33.387 1.00 59.53 166 LYS A CA 1
ATOM 1357 C C . LYS A 1 166 ? 14.555 16.731 -33.748 1.00 59.53 166 LYS A C 1
ATOM 1359 O O . LYS A 1 166 ? 13.583 17.482 -33.711 1.00 59.53 166 LYS A O 1
ATOM 1364 N N . ILE A 1 167 ? 15.723 17.098 -34.284 1.00 64.81 167 ILE A N 1
ATOM 1365 C CA . ILE A 1 167 ? 16.032 18.454 -34.770 1.00 64.81 167 ILE A CA 1
ATOM 1366 C C . ILE A 1 167 ? 15.081 18.900 -35.898 1.00 64.81 167 ILE A C 1
ATOM 1368 O O . ILE A 1 167 ? 14.766 20.083 -36.007 1.00 64.81 167 ILE A O 1
ATOM 1372 N N . LYS A 1 168 ? 14.595 17.977 -36.741 1.00 67.25 168 LYS A N 1
ATOM 1373 C CA . LYS A 1 168 ? 13.649 18.298 -37.827 1.00 67.25 168 LYS A CA 1
ATOM 1374 C C . LYS A 1 168 ? 12.207 18.453 -37.343 1.00 67.25 168 LYS A C 1
ATOM 1376 O O . LYS A 1 168 ? 11.423 19.112 -38.019 1.00 67.25 168 LYS A O 1
ATOM 1381 N N . LEU A 1 169 ? 11.864 17.840 -36.212 1.00 65.06 169 LEU A N 1
ATOM 1382 C CA . LEU A 1 169 ? 10.515 17.822 -35.644 1.00 65.06 169 LEU A CA 1
ATOM 1383 C C . LEU A 1 169 ? 10.290 18.902 -34.572 1.00 65.06 169 LEU A C 1
ATOM 1385 O O . LEU A 1 169 ? 9.156 19.082 -34.140 1.00 65.06 169 LEU A O 1
ATOM 1389 N N . GLY A 1 170 ? 11.330 19.648 -34.182 1.00 55.31 170 GLY A N 1
ATOM 1390 C CA . GLY A 1 170 ? 11.224 20.713 -33.177 1.00 55.31 170 GLY A CA 1
ATOM 1391 C C . GLY A 1 170 ? 11.010 20.196 -31.751 1.00 55.31 170 GLY A C 1
ATOM 1392 O O . GLY A 1 170 ? 10.436 20.916 -30.934 1.00 55.31 170 GLY A O 1
ATOM 1393 N N . LEU A 1 171 ? 11.441 18.956 -31.496 1.00 50.47 171 LEU A N 1
ATOM 1394 C CA . LEU A 1 171 ? 11.479 18.297 -30.188 1.00 50.47 171 LEU A CA 1
ATOM 1395 C C . LEU A 1 171 ? 12.861 18.449 -29.547 1.00 50.47 171 LEU A C 1
ATOM 1397 O O . LEU A 1 171 ? 13.864 18.389 -30.299 1.00 50.47 171 LEU A O 1
#

Foldseek 3Di:
DDDDDDDDDDPDDDDDDPPDDDDWDKDWDFDADPVVRDTPVPPIDIDTPDDDWDWDDPDVVDIDTDAAAEDDQEQAAAQVVDDDKDFDDDPRHDYDFFFYHCVHPNSPDTADAEDPDDDADVVHAAFPDKDWTFIGDPRHRGYTYIDTHGDDVVVVVVVPPPPVVCVVVVD

Mean predicted aligned error: 12.03 Å

pLDDT: mean 76.06, std 20.4, range [25.81, 97.69]

Organism: Microctonus hyperodae (NCBI:txid165561)